Protein 3P51 (pdb70)

B-factor: mean 45.18, std 16.43, range [24.32, 128.04]

CATH classification: 3.30.530.20

Solvent-accessible surface area: 7246 Å² total

Structure (mmCIF, N/CA/C/O backbone):
data_3P51
#
_entry.id   3P51
#
_cell.length_a   80.409
_cell.length_b   80.409
_cell.length_c   108.256
_cell.angle_alpha   90.00
_cell.angle_beta   90.00
_cell.angle_gamma   120.00
#
_symmetry.space_group_name_H-M   'P 64 2 2'
#
loop_
_entity.id
_entity.type
_entity.pdbx_description
1 polymer 'Uncharacterized protein'
2 water water
#
loop_
_atom_site.group_PDB
_atom_site.id
_atom_site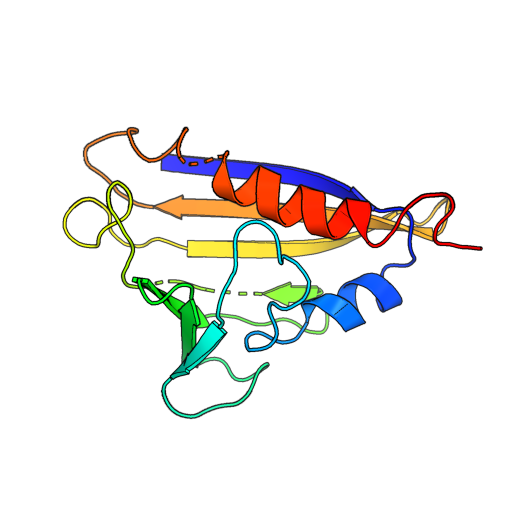.type_symbol
_atom_site.label_atom_id
_atom_site.label_alt_id
_atom_site.label_comp_id
_atom_site.label_asym_id
_atom_site.label_entity_id
_atom_site.label_seq_id
_atom_site.pdbx_PDB_ins_code
_atom_site.Cartn_x
_atom_site.Cartn_y
_atom_site.Cartn_z
_atom_site.occupancy
_atom_site.B_iso_or_equiv
_atom_site.auth_seq_id
_atom_site.auth_comp_id
_atom_site.auth_asym_id
_atom_site.auth_atom_id
_atom_site.pdbx_PDB_model_num
ATOM 1 N N . PRO A 1 2 ? 19.173 31.295 52.103 1.00 36.33 2 PRO A N 1
ATOM 2 C CA . PRO A 1 2 ? 18.068 30.429 52.523 1.00 34.59 2 PRO A CA 1
ATOM 3 C C . PRO A 1 2 ? 18.391 29.762 53.846 1.00 39.96 2 PRO A C 1
ATOM 4 O O . PRO A 1 2 ? 19.508 29.893 54.344 1.00 41.70 2 PRO A O 1
ATOM 8 N N . LYS A 1 3 ? 17.428 29.045 54.408 1.00 43.07 3 LYS A N 1
ATOM 9 C CA . LYS A 1 3 ? 17.671 28.339 55.651 1.00 42.38 3 LYS A CA 1
ATOM 10 C C . LYS A 1 3 ? 16.802 27.099 55.785 1.00 40.98 3 LYS A C 1
ATOM 11 O O . LYS A 1 3 ? 15.786 26.954 55.102 1.00 43.14 3 LYS A O 1
ATOM 17 N N . VAL A 1 4 ? 17.223 26.192 56.655 1.00 35.81 4 VAL A N 1
ATOM 18 C CA . VAL A 1 4 ? 16.441 25.005 56.962 1.00 36.30 4 VAL A CA 1
ATOM 19 C C . VAL A 1 4 ? 16.381 24.831 58.469 1.00 38.34 4 VAL A C 1
ATOM 20 O O . VAL A 1 4 ? 17.242 25.328 59.196 1.00 36.03 4 VAL A O 1
ATOM 24 N N . TYR A 1 5 ? 15.357 24.136 58.942 1.00 40.09 5 TYR A N 1
ATOM 25 C CA . TYR A 1 5 ? 15.237 23.870 60.369 1.00 34.09 5 TYR A CA 1
ATOM 26 C C . TYR A 1 5 ? 14.587 22.524 60.550 1.00 36.62 5 TYR A C 1
ATOM 27 O O . TYR A 1 5 ? 13.491 22.295 60.044 1.00 37.16 5 TYR A O 1
ATOM 36 N N . ASN A 1 6 ? 15.267 21.626 61.251 1.00 34.54 6 ASN A N 1
ATOM 37 C CA . ASN A 1 6 ? 14.706 20.310 61.527 1.00 32.37 6 ASN A CA 1
ATOM 38 C C . ASN A 1 6 ? 14.919 19.905 62.974 1.00 34.04 6 ASN A C 1
ATOM 39 O O . ASN A 1 6 ? 15.956 20.216 63.569 1.00 37.31 6 ASN A O 1
ATOM 44 N N . SER A 1 7 ? 13.945 19.198 63.533 1.00 34.11 7 SER A N 1
ATOM 45 C CA . SER A 1 7 ? 14.005 18.830 64.937 1.00 32.36 7 SER A CA 1
ATOM 46 C C . SER A 1 7 ? 13.287 17.515 65.206 1.00 36.43 7 SER A C 1
ATOM 47 O O . SER A 1 7 ? 12.417 17.094 64.439 1.00 35.65 7 SER A O 1
ATOM 50 N N . ILE A 1 8 ? 13.685 16.859 66.288 1.00 37.41 8 ILE A N 1
ATOM 51 C CA . ILE A 1 8 ? 13.099 15.592 66.712 1.00 41.26 8 ILE A CA 1
ATOM 52 C C . ILE A 1 8 ? 13.153 15.497 68.234 1.00 39.88 8 ILE A C 1
ATOM 53 O O . ILE A 1 8 ? 13.919 16.218 68.883 1.00 37.91 8 ILE A O 1
ATOM 58 N N . VAL A 1 9 ? 12.340 14.600 68.792 1.00 38.37 9 VAL A N 1
ATOM 59 C CA . VAL A 1 9 ? 12.447 14.227 70.199 1.00 37.93 9 VAL A CA 1
ATOM 60 C C . VAL A 1 9 ? 13.079 12.842 70.329 1.00 45.36 9 VAL A C 1
ATOM 61 O O . VAL A 1 9 ? 12.688 11.904 69.648 1.00 50.84 9 VAL A O 1
ATOM 65 N N . VAL A 1 10 ? 14.075 12.738 71.200 1.00 48.07 10 VAL A N 1
ATOM 66 C CA . VAL A 1 10 ? 14.854 11.515 71.372 1.00 49.91 10 VAL A CA 1
ATOM 67 C C . VAL A 1 10 ? 14.580 10.936 72.764 1.00 52.10 10 VAL A C 1
ATOM 68 O O . VAL A 1 10 ? 14.691 11.653 73.766 1.00 47.53 10 VAL A O 1
ATOM 72 N N . ASP A 1 11 ? 14.223 9.652 72.837 1.00 54.63 11 ASP A N 1
ATOM 73 C CA . ASP A 1 11 ? 13.879 9.03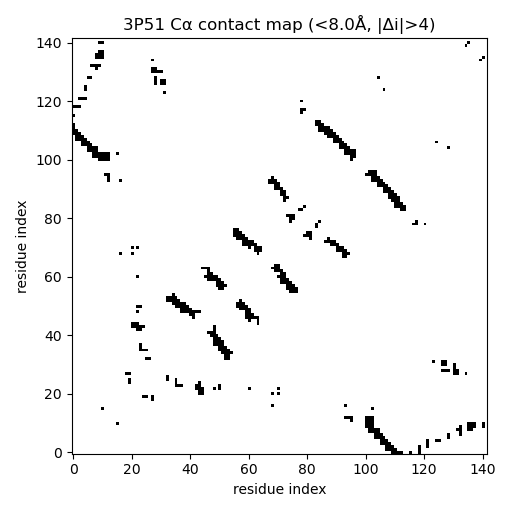4 74.123 1.00 57.61 11 ASP A CA 1
ATOM 74 C C . ASP A 1 11 ? 15.113 8.637 74.943 1.00 54.90 11 ASP A C 1
ATOM 75 O O . ASP A 1 11 ? 15.402 7.451 75.130 1.00 53.43 11 ASP A O 1
ATOM 80 N N . ALA A 1 12 ? 15.827 9.644 75.430 1.00 50.36 12 ALA A N 1
ATOM 81 C CA . ALA A 1 12 ? 16.973 9.446 76.303 1.00 45.32 12 ALA A CA 1
ATOM 82 C C . ALA A 1 12 ? 17.238 10.756 77.030 1.00 43.21 12 ALA A C 1
ATOM 83 O O . ALA A 1 12 ? 16.887 11.827 76.533 1.00 42.44 12 ALA A O 1
ATOM 85 N N . PRO A 1 13 ? 17.842 10.676 78.219 1.00 44.86 13 PRO A N 1
ATOM 86 C CA . PRO A 1 13 ? 18.089 11.904 78.977 1.00 44.92 13 PRO A CA 1
ATOM 87 C C . PRO A 1 13 ? 19.113 12.775 78.271 1.00 42.37 13 PRO A C 1
ATOM 88 O O . PRO A 1 13 ? 19.967 12.266 77.542 1.00 40.46 13 PRO A O 1
ATOM 92 N N . VAL A 1 14 ? 19.010 14.084 78.469 1.00 41.97 14 VAL A N 1
ATOM 93 C CA . VAL A 1 14 ? 19.822 15.034 77.716 1.00 39.99 14 VAL A CA 1
ATOM 94 C C . VAL A 1 14 ? 21.319 14.832 77.957 1.00 40.81 14 VAL A C 1
ATOM 95 O O . VAL A 1 14 ? 22.117 15.025 77.045 1.00 43.01 14 VAL A O 1
ATOM 99 N N . GLU A 1 15 ? 21.698 14.444 79.175 1.00 38.86 15 GLU A N 1
ATOM 100 C CA . GLU A 1 15 ? 23.108 14.195 79.494 1.00 42.07 15 GLU A CA 1
ATOM 101 C C . GLU A 1 15 ? 23.684 13.076 78.634 1.00 43.07 15 GLU A C 1
ATOM 102 O O . GLU A 1 15 ? 24.847 13.120 78.231 1.00 40.80 15 GLU A O 1
ATOM 108 N N . ARG A 1 16 ? 22.869 12.064 78.368 1.00 41.87 16 ARG A N 1
ATOM 109 C CA . ARG A 1 16 ? 23.300 10.939 77.546 1.00 44.11 16 ARG A CA 1
ATOM 110 C C . ARG A 1 16 ? 23.408 11.325 76.074 1.00 44.58 16 ARG A C 1
ATOM 111 O O . ARG A 1 16 ? 24.376 10.965 75.382 1.00 40.16 16 ARG A O 1
ATOM 119 N N . VAL A 1 17 ? 22.410 12.046 75.579 1.00 42.85 17 VAL A N 1
ATOM 120 C CA . VAL A 1 17 ? 22.453 12.479 74.188 1.00 39.88 17 VAL A CA 1
ATOM 121 C C . VAL A 1 17 ? 23.645 13.399 73.969 1.00 39.96 17 VAL A C 1
ATOM 122 O O . VAL A 1 17 ? 24.383 13.244 73.003 1.00 39.02 17 VAL A O 1
ATOM 126 N N . TRP A 1 18 ? 23.840 14.356 74.872 1.00 39.50 18 TRP A N 1
ATOM 127 C CA . TRP A 1 18 ? 24.975 15.270 74.746 1.00 38.70 18 TRP A CA 1
ATOM 128 C C . TRP A 1 18 ? 26.289 14.492 74.756 1.00 41.00 18 TRP A C 1
ATOM 129 O O . TRP A 1 18 ? 27.165 14.726 73.930 1.00 34.45 18 TRP A O 1
ATOM 140 N N . SER A 1 19 ? 26.427 13.556 75.692 1.00 41.50 19 SER A N 1
ATOM 141 C CA . SER A 1 19 ? 27.665 12.796 75.796 1.00 39.79 19 SER A CA 1
ATOM 142 C C . SER A 1 19 ? 28.018 12.143 74.463 1.00 42.25 19 SER A C 1
ATOM 143 O O . SER A 1 19 ? 29.191 11.984 74.114 1.00 41.83 19 SER A O 1
ATOM 146 N N . ARG A 1 20 ? 26.989 11.771 73.715 1.00 41.48 20 ARG A N 1
ATOM 147 C CA . ARG A 1 20 ? 27.172 11.082 72.447 1.00 37.35 20 ARG A CA 1
ATOM 148 C C . ARG A 1 20 ? 27.573 12.019 71.288 1.00 40.40 20 ARG A C 1
ATOM 149 O O . ARG A 1 20 ? 28.391 11.645 70.450 1.00 40.59 20 ARG A O 1
ATOM 157 N N . ILE A 1 21 ? 27.007 13.228 71.240 1.00 35.85 21 ILE A N 1
ATOM 158 C CA . ILE A 1 21 ? 27.202 14.111 70.080 1.00 35.87 21 ILE A CA 1
ATOM 159 C C . ILE A 1 21 ? 28.162 15.275 70.316 1.00 38.26 21 ILE A C 1
ATOM 160 O O . ILE A 1 21 ? 28.436 16.037 69.404 1.00 41.79 21 ILE A O 1
ATOM 165 N N . ARG A 1 22 ? 28.679 15.405 71.533 1.00 40.46 22 ARG A N 1
ATOM 166 C CA . ARG A 1 22 ? 29.350 16.639 71.950 1.00 39.38 22 ARG A CA 1
ATOM 167 C C . ARG A 1 22 ? 30.734 16.859 71.331 1.00 40.73 22 ARG A C 1
ATOM 168 O O . ARG A 1 22 ? 31.315 17.930 71.473 1.00 41.68 22 ARG A O 1
ATOM 176 N N . ASN A 1 23 ? 31.255 15.849 70.647 1.00 37.39 23 ASN A N 1
ATOM 177 C CA . ASN A 1 23 ? 32.611 15.920 70.111 1.00 38.99 23 ASN A CA 1
ATOM 178 C C . ASN A 1 23 ? 32.613 16.215 68.610 1.00 38.68 23 ASN A C 1
ATOM 179 O O . ASN A 1 23 ? 32.186 15.395 67.812 1.00 35.93 23 ASN A O 1
ATOM 184 N N . PHE A 1 24 ? 33.078 17.404 68.240 1.00 36.29 24 PHE A N 1
ATOM 185 C CA . PHE A 1 24 ? 33.075 17.845 66.841 1.00 34.31 24 PHE A CA 1
ATOM 186 C C . PHE A 1 24 ? 33.828 16.860 65.933 1.00 36.47 24 PHE A C 1
ATOM 187 O O . PHE A 1 24 ? 33.536 16.767 64.748 1.00 36.82 24 PHE A O 1
ATOM 195 N N . HIS A 1 25 ? 34.771 16.099 66.489 1.00 35.17 25 HIS A N 1
ATOM 196 C CA . HIS A 1 25 ? 35.517 15.136 65.676 1.00 37.22 25 HIS A CA 1
ATOM 197 C C . HIS A 1 25 ? 35.006 13.694 65.765 1.00 44.22 25 HIS A C 1
ATOM 198 O O . HIS A 1 25 ? 35.583 12.802 65.141 1.00 43.49 25 HIS A O 1
ATOM 205 N N . ASP A 1 26 ? 33.945 13.461 66.540 1.00 41.15 26 ASP A N 1
ATOM 206 C CA . ASP A 1 26 ? 33.301 12.145 66.575 1.00 36.59 26 ASP A CA 1
ATOM 207 C C . ASP A 1 26 ? 31.890 12.206 65.991 1.00 40.29 26 ASP A C 1
ATOM 208 O O . ASP A 1 26 ? 30.947 12.643 66.662 1.00 42.07 26 ASP A O 1
ATOM 213 N N . PHE A 1 27 ? 31.754 11.764 64.744 1.00 40.58 27 PHE A N 1
ATOM 214 C CA . PHE A 1 27 ? 30.467 11.754 64.047 1.00 41.98 27 PHE A CA 1
ATOM 215 C C . PHE A 1 27 ? 29.956 10.315 63.876 1.00 43.63 27 PHE A C 1
ATOM 216 O O . PHE A 1 27 ? 29.091 10.059 63.044 1.00 39.31 27 PHE A O 1
ATOM 224 N N . SER A 1 28 ? 30.474 9.388 64.685 1.00 42.53 28 SER A N 1
ATOM 225 C CA . SER A 1 28 ? 30.127 7.971 64.545 1.00 43.97 28 SER A CA 1
ATOM 226 C C . SER A 1 28 ? 28.650 7.708 64.801 1.00 43.63 28 SER A C 1
ATOM 227 O O . SER A 1 28 ? 28.154 6.616 64.527 1.00 45.66 28 SER A O 1
ATOM 230 N N . TRP A 1 29 ? 27.951 8.709 65.325 1.00 44.86 29 TRP A N 1
ATOM 231 C CA . TRP A 1 29 ? 26.542 8.559 65.671 1.00 43.12 29 TRP A CA 1
ATOM 232 C C . TRP A 1 29 ? 25.586 8.728 64.498 1.00 45.42 29 TRP A C 1
ATOM 233 O O . TRP A 1 29 ? 24.387 8.537 64.654 1.00 45.49 29 TRP A O 1
ATOM 244 N N . ALA A 1 30 ? 26.111 9.098 63.333 1.00 41.81 30 ALA A N 1
ATOM 245 C CA . ALA A 1 30 ? 25.282 9.206 62.133 1.00 41.21 30 ALA A CA 1
ATOM 246 C C . ALA A 1 30 ? 25.889 8.394 60.985 1.00 44.01 30 ALA A C 1
ATOM 247 O O . ALA A 1 30 ? 26.345 8.961 59.983 1.00 44.53 30 ALA A O 1
ATOM 249 N N . PRO A 1 31 ? 25.887 7.057 61.122 1.00 45.42 31 PRO A N 1
ATOM 250 C CA . PRO A 1 31 ? 26.573 6.183 60.156 1.00 42.98 31 PRO A CA 1
ATOM 251 C C . PRO A 1 31 ? 25.888 6.087 58.794 1.00 46.41 31 PRO A C 1
ATOM 252 O O . PRO A 1 31 ? 26.541 5.677 57.830 1.00 45.33 31 PRO A O 1
ATOM 256 N N . SER A 1 32 ? 24.615 6.461 58.702 1.00 45.80 32 SER A N 1
ATOM 257 C CA . SER A 1 32 ? 23.902 6.354 57.429 1.00 46.57 32 SER A CA 1
ATOM 258 C C . SER A 1 32 ? 24.520 7.262 56.382 1.00 48.04 32 SER A C 1
ATOM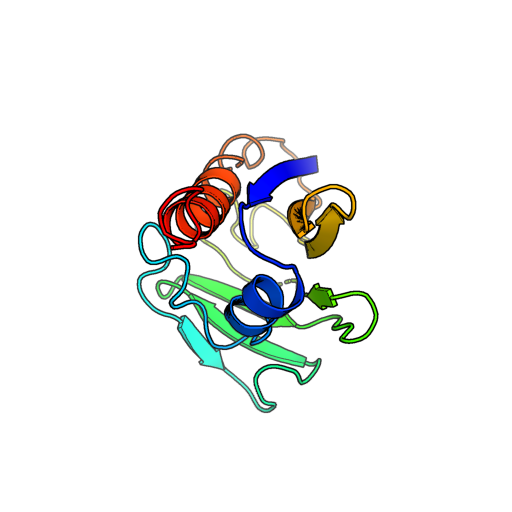 259 O O . SER A 1 32 ? 24.884 6.818 55.298 1.00 46.36 32 SER A O 1
ATOM 262 N N . LEU A 1 33 ? 24.647 8.541 56.708 1.00 43.82 33 LEU A N 1
ATOM 263 C CA . LEU A 1 33 ? 25.168 9.495 55.744 1.00 44.49 33 LEU A CA 1
ATOM 264 C C . LEU A 1 33 ? 26.668 9.739 55.914 1.00 42.98 33 LEU A C 1
ATOM 265 O O . LEU A 1 33 ? 27.390 9.892 54.934 1.00 42.52 33 LEU A O 1
ATOM 270 N N . ILE A 1 34 ? 27.140 9.772 57.156 1.00 42.40 34 ILE A N 1
ATOM 271 C CA . ILE A 1 34 ? 28.551 10.056 57.415 1.00 40.84 34 ILE A CA 1
ATOM 272 C C . ILE A 1 34 ? 29.398 8.781 57.421 1.00 42.78 34 ILE A C 1
ATOM 273 O O . ILE A 1 34 ? 29.323 7.984 58.351 1.00 41.40 34 ILE A O 1
ATOM 278 N N . LYS A 1 35 ? 30.221 8.612 56.391 1.00 44.92 35 LYS A N 1
ATOM 279 C CA . LYS A 1 35 ? 31.044 7.416 56.240 1.00 47.83 35 LYS A CA 1
ATOM 280 C C . LYS A 1 35 ? 32.452 7.602 56.801 1.00 51.82 35 LYS A C 1
ATOM 281 O O . LYS A 1 35 ? 33.103 6.641 57.208 1.00 55.67 35 LYS A O 1
ATOM 287 N N . SER A 1 36 ? 32.927 8.839 56.807 1.00 47.93 36 SER A N 1
ATOM 288 C CA . SER A 1 36 ? 34.238 9.136 57.361 1.00 43.06 36 SER A CA 1
ATOM 289 C C . SER A 1 36 ? 34.267 10.548 57.915 1.00 39.90 36 SER A C 1
ATOM 290 O O . SER A 1 36 ? 33.651 11.455 57.362 1.00 40.91 36 SER A O 1
ATOM 293 N N . CYS A 1 37 ? 34.991 10.733 59.009 1.00 41.76 37 CYS A N 1
ATOM 294 C CA . CYS A 1 37 ? 35.113 12.042 59.628 1.00 40.27 37 CYS A CA 1
ATOM 295 C C . CYS A 1 37 ? 36.561 12.241 60.031 1.00 43.23 37 CYS A C 1
ATOM 296 O O . CYS A 1 37 ? 37.014 11.660 61.015 1.00 46.18 37 CYS A O 1
ATOM 299 N N . LYS A 1 38 ? 37.292 13.043 59.253 1.00 42.06 38 LYS A N 1
ATOM 300 C CA . LYS A 1 38 ? 38.713 13.266 59.504 1.00 39.20 38 LYS A CA 1
ATOM 301 C C . LYS A 1 38 ? 39.000 14.627 60.128 1.00 39.72 38 LYS A C 1
ATOM 302 O O . LYS A 1 38 ? 38.550 15.655 59.631 1.00 40.56 38 LYS A O 1
ATOM 308 N N . LYS A 1 39 ? 39.756 14.619 61.220 1.00 34.67 39 LYS A N 1
ATOM 309 C CA . LYS A 1 39 ? 40.266 15.842 61.828 1.00 34.23 39 LYS A CA 1
ATOM 310 C C . LYS A 1 39 ? 41.183 16.597 60.862 1.00 35.78 39 LYS A C 1
ATOM 311 O O . LYS A 1 39 ? 42.051 16.004 60.223 1.00 36.37 39 LYS A O 1
ATOM 317 N N . VAL A 1 40 ? 40.991 17.909 60.770 1.00 37.01 40 VAL A N 1
ATOM 318 C CA . VAL A 1 40 ? 41.850 18.759 59.951 1.00 37.77 40 VAL A CA 1
ATOM 319 C C . VAL A 1 40 ? 42.236 19.993 60.751 1.00 35.13 40 VAL A C 1
ATOM 320 O O . VAL A 1 40 ? 41.400 20.591 61.435 1.00 35.92 40 VAL A O 1
ATOM 324 N N . GLY A 1 41 ? 43.508 20.363 60.687 1.00 36.07 41 GLY A N 1
ATOM 325 C CA . GLY A 1 41 ? 43.995 21.497 61.453 1.00 36.65 41 GLY A CA 1
ATOM 326 C C . GLY A 1 41 ? 44.165 21.143 62.918 1.00 42.17 41 GLY A C 1
ATOM 327 O O . GLY A 1 41 ? 43.867 20.021 63.326 1.00 44.85 41 GLY A O 1
ATOM 328 N N . GLY A 1 42 ? 44.647 22.097 63.708 1.00 41.04 42 GLY A N 1
ATOM 329 C CA . GLY A 1 42 ? 44.835 21.890 65.134 1.00 46.93 42 GLY A CA 1
ATOM 330 C C . GLY A 1 42 ? 43.557 22.073 65.936 1.00 47.21 42 GLY A C 1
ATOM 331 O O . GLY A 1 42 ? 42.542 22.548 65.419 1.00 47.45 42 GLY A O 1
ATOM 332 N N . GLY A 1 43 ? 43.606 21.692 67.207 1.00 46.00 43 GLY A N 1
ATOM 333 C CA . GLY A 1 43 ? 42.450 21.794 68.083 1.00 40.76 43 GLY A CA 1
ATOM 334 C C . GLY A 1 43 ? 41.666 20.493 68.139 1.00 44.50 43 GLY A C 1
ATOM 335 O O . GLY A 1 43 ? 41.497 19.811 67.117 1.00 42.97 43 GLY A O 1
ATOM 336 N N . GLY A 1 44 ? 41.183 20.148 69.331 1.00 41.19 44 GLY A N 1
ATOM 337 C CA . GLY A 1 44 ? 40.418 18.928 69.515 1.00 42.32 44 GLY A CA 1
ATOM 338 C C . GLY A 1 44 ? 38.931 19.106 69.274 1.00 41.92 44 GLY A C 1
ATOM 339 O O . GLY A 1 44 ? 38.498 20.125 68.730 1.00 39.35 44 GLY A O 1
ATOM 340 N N . GLY A 1 45 ? 38.146 18.119 69.699 1.00 38.94 45 GLY A N 1
ATOM 341 C CA . GLY A 1 45 ? 36.715 18.108 69.450 1.00 35.00 45 GLY A CA 1
ATOM 342 C C . GLY A 1 45 ? 35.868 19.194 70.099 1.00 36.28 45 GLY A C 1
ATOM 343 O O . GLY A 1 45 ? 34.678 19.303 69.797 1.00 36.98 45 GLY A O 1
ATOM 344 N N . TYR A 1 46 ? 36.451 20.000 70.981 1.00 35.09 46 TYR A N 1
ATOM 345 C CA . TYR A 1 46 ? 35.698 21.075 71.619 1.00 35.40 46 TYR A CA 1
ATOM 346 C C . TYR A 1 46 ? 36.420 22.403 71.452 1.00 36.57 46 TYR A C 1
ATOM 347 O O . TYR A 1 46 ? 36.114 23.385 72.140 1.00 35.54 46 TYR A O 1
ATOM 356 N N . SER A 1 47 ? 37.378 22.427 70.535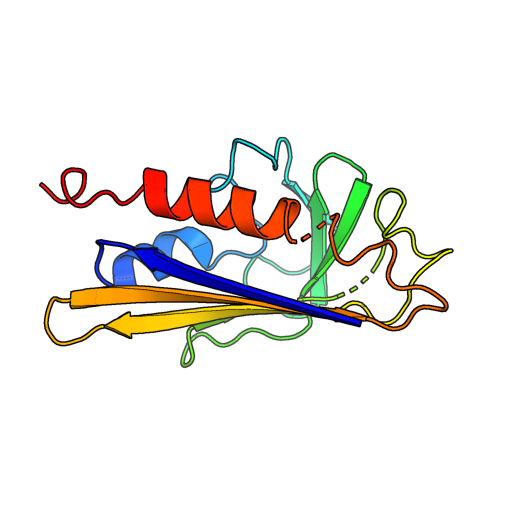 1.00 36.60 47 SER A N 1
ATOM 357 C CA A SER A 1 47 ? 38.218 23.601 70.330 0.50 35.21 47 SER A CA 1
ATOM 358 C CA B SER A 1 47 ? 38.217 23.599 70.334 0.50 35.21 47 SER A CA 1
ATOM 359 C C . SER A 1 47 ? 37.724 24.445 69.162 1.00 36.29 47 SER A C 1
ATOM 360 O O . SER A 1 47 ? 37.805 24.034 68.013 1.00 36.36 47 SER A O 1
ATOM 365 N N . VAL A 1 48 ? 37.222 25.634 69.453 1.00 34.73 48 VAL A N 1
ATOM 366 C CA . VAL A 1 48 ? 36.752 26.507 68.380 1.00 36.65 48 VAL A CA 1
ATOM 367 C C . VAL A 1 48 ? 37.910 26.818 67.434 1.00 35.43 48 VAL A C 1
ATOM 368 O O . VAL A 1 48 ? 38.988 27.252 67.864 1.00 28.63 48 VAL A O 1
ATOM 372 N N . GLY A 1 49 ? 37.683 26.579 66.144 1.00 36.93 49 GLY A N 1
ATOM 373 C CA . GLY A 1 49 ? 38.730 26.694 65.148 1.00 33.08 49 GLY A CA 1
ATOM 374 C C . GLY A 1 49 ? 39.052 25.331 64.567 1.00 36.03 49 GLY A C 1
ATOM 375 O O . GLY A 1 49 ? 39.654 25.228 63.498 1.00 35.81 49 GLY A O 1
ATOM 376 N N . ALA A 1 50 ? 38.654 24.275 65.275 1.00 31.71 50 ALA A N 1
ATOM 377 C CA . ALA A 1 50 ? 38.906 22.914 64.814 1.00 33.34 50 ALA A CA 1
ATOM 378 C C . ALA A 1 50 ? 38.199 22.723 63.493 1.00 29.87 50 ALA A C 1
ATOM 379 O O . ALA A 1 50 ? 37.195 23.382 63.243 1.00 31.76 50 ALA A O 1
ATOM 381 N N . ARG A 1 51 ? 38.695 21.806 62.661 1.00 31.22 51 ARG A N 1
ATOM 382 C CA . ARG A 1 51 ? 38.068 21.543 61.380 1.00 35.17 51 ARG A CA 1
ATOM 383 C C . ARG A 1 51 ? 37.919 20.050 61.142 1.00 36.42 51 ARG A C 1
ATOM 384 O O . ARG A 1 51 ? 38.556 19.232 61.793 1.00 37.64 51 ARG A O 1
ATOM 392 N N . ARG A 1 52 ? 37.064 19.695 60.200 1.00 33.42 52 ARG A N 1
ATOM 393 C CA . ARG A 1 52 ? 36.879 18.297 59.877 1.00 38.92 52 ARG A CA 1
ATOM 394 C C . ARG A 1 52 ? 36.520 18.175 58.423 1.00 36.25 52 ARG A C 1
ATOM 395 O O . ARG A 1 52 ? 35.947 19.096 57.844 1.00 37.29 52 ARG A O 1
ATOM 403 N N . LEU A 1 53 ? 36.864 17.030 57.846 1.00 36.03 53 LEU A N 1
ATOM 404 C CA . LEU A 1 53 ? 36.429 16.664 56.512 1.00 34.96 53 LEU A CA 1
ATOM 405 C C . LEU A 1 53 ? 35.555 15.407 56.594 1.00 35.79 53 LEU A C 1
ATOM 406 O O . LEU A 1 53 ? 35.994 14.378 57.101 1.00 35.38 53 LEU A O 1
ATOM 411 N N . LEU A 1 54 ? 34.319 15.494 56.105 1.00 37.20 54 LEU A N 1
ATOM 412 C CA . LEU A 1 54 ? 33.399 14.360 56.125 1.00 38.15 54 LEU A CA 1
ATOM 413 C C . LEU A 1 54 ? 33.172 13.796 54.721 1.00 39.32 54 LEU A C 1
ATOM 414 O O . LEU A 1 54 ? 32.973 14.546 53.766 1.00 38.60 54 LEU A O 1
ATOM 419 N N . ASN A 1 55 ? 33.170 12.471 54.612 1.00 39.25 55 ASN A N 1
ATOM 420 C CA . ASN A 1 55 ? 32.930 11.799 53.338 1.00 37.28 55 ASN A CA 1
ATOM 421 C C . ASN A 1 55 ? 33.872 12.299 52.255 1.00 43.52 55 ASN A C 1
ATOM 422 O O . ASN A 1 55 ? 33.581 12.173 51.064 1.00 45.39 55 ASN A O 1
ATOM 427 N N . GLY A 1 56 ? 34.995 12.874 52.667 1.00 43.65 56 GLY A N 1
ATOM 428 C CA . GLY A 1 56 ? 35.983 13.381 51.725 1.00 38.98 56 GLY A CA 1
ATOM 429 C C . GLY A 1 56 ? 35.530 14.607 50.949 1.00 43.76 56 GLY A C 1
ATOM 430 O O . GLY A 1 56 ? 36.141 14.954 49.941 1.00 45.63 56 GLY A O 1
ATOM 431 N N . GLU A 1 57 ? 34.467 15.276 51.396 1.00 41.54 57 GLU A N 1
ATOM 432 C CA . GLU A 1 57 ? 33.949 16.380 50.588 1.00 41.16 57 GLU A CA 1
ATOM 433 C C . GLU A 1 57 ? 33.329 17.550 51.353 1.00 39.84 57 GLU A C 1
ATOM 434 O O . GLU A 1 57 ? 33.255 18.655 50.823 1.00 42.79 57 GLU A O 1
ATOM 440 N N . PHE A 1 58 ? 32.870 17.312 52.580 1.00 38.82 58 PHE A N 1
ATOM 441 C CA . PHE A 1 58 ? 32.403 18.404 53.425 1.00 38.82 58 PHE A CA 1
ATOM 442 C C . PHE A 1 58 ? 33.535 18.867 54.319 1.00 38.68 58 PHE A C 1
ATOM 443 O O . PHE A 1 58 ? 33.970 18.123 55.196 1.00 40.02 58 PHE A O 1
ATOM 451 N N . LEU A 1 59 ? 34.003 20.093 54.116 1.00 35.14 59 LEU A N 1
ATOM 452 C CA . LEU A 1 59 ? 34.972 20.686 55.038 1.00 34.67 59 LEU A CA 1
ATOM 453 C C . LEU A 1 59 ? 34.283 21.657 56.011 1.00 37.14 59 LEU A C 1
ATOM 454 O O . LEU A 1 59 ? 33.826 22.722 55.592 1.00 38.66 59 LEU A O 1
ATOM 459 N N . ASP A 1 60 ? 34.216 21.291 57.295 1.00 39.70 60 ASP A N 1
ATOM 460 C CA . ASP A 1 60 ? 33.591 22.122 58.348 1.00 35.98 60 ASP A CA 1
ATOM 461 C C . ASP A 1 60 ? 34.629 22.748 59.286 1.00 39.13 60 ASP A C 1
ATOM 462 O O . ASP A 1 60 ? 35.629 22.107 59.621 1.00 38.23 60 ASP A O 1
ATOM 467 N N . THR A 1 61 ? 34.366 23.973 59.746 1.00 34.03 61 THR A N 1
ATOM 468 C CA . THR A 1 61 ? 35.125 24.583 60.843 1.00 28.02 61 THR A CA 1
ATOM 469 C C . THR A 1 61 ? 34.215 24.876 62.041 1.00 31.78 61 THR A C 1
ATOM 470 O O . THR A 1 61 ? 33.118 25.406 61.868 1.00 31.07 61 THR A O 1
ATOM 474 N N . LEU A 1 62 ? 34.664 24.524 63.250 1.00 31.39 62 LEU A N 1
ATOM 475 C CA . LEU A 1 62 ? 33.912 24.827 64.468 1.00 27.45 62 LEU A CA 1
ATOM 476 C C . LEU A 1 62 ? 34.041 26.320 64.764 1.00 31.88 62 LEU A C 1
ATOM 477 O O . LEU A 1 62 ? 35.156 26.833 64.964 1.00 33.08 62 LEU A O 1
ATOM 482 N N . ILE A 1 63 ? 32.915 27.029 64.779 1.00 28.16 63 ILE A N 1
ATOM 483 C CA . ILE A 1 63 ? 32.948 28.481 64.965 1.00 29.48 63 ILE A CA 1
ATOM 484 C C . ILE A 1 63 ? 32.374 28.911 66.317 1.00 29.41 63 ILE A C 1
ATOM 485 O O . ILE A 1 63 ? 32.553 30.055 66.744 1.00 31.59 63 ILE A O 1
ATOM 490 N N . ALA A 1 64 ? 31.665 27.999 66.982 1.00 31.67 64 ALA A N 1
ATOM 491 C CA . ALA A 1 64 ? 31.191 28.256 68.334 1.00 29.16 64 ALA A CA 1
ATOM 492 C C . ALA A 1 64 ? 30.833 26.935 69.003 1.00 31.88 64 ALA A C 1
ATOM 493 O O . ALA A 1 64 ? 30.359 26.000 68.349 1.00 31.96 64 ALA A O 1
ATOM 495 N N . TYR A 1 65 ? 31.074 26.871 70.308 1.00 30.74 65 TYR A N 1
ATOM 496 C CA . TYR A 1 65 ? 30.785 25.679 71.100 1.00 32.83 65 TYR A CA 1
ATOM 497 C C . TYR A 1 65 ? 30.319 26.125 72.484 1.00 35.20 65 TYR A C 1
ATOM 498 O O . TYR A 1 65 ? 30.915 27.018 73.097 1.00 33.03 65 TYR A O 1
ATOM 507 N N . SER A 1 66 ? 29.237 25.522 72.960 1.00 36.59 66 SER A N 1
ATOM 508 C CA . SER A 1 66 ? 28.710 25.829 74.277 1.00 31.68 66 SER A CA 1
ATOM 509 C C . SER A 1 66 ? 28.419 24.552 75.063 1.00 33.78 66 SER A C 1
ATOM 510 O O . SER A 1 66 ? 27.525 23.774 74.712 1.00 32.06 66 SER A O 1
ATOM 513 N N . GLU A 1 67 ? 29.193 24.329 76.119 1.00 33.40 67 GLU A N 1
ATOM 514 C CA . GLU A 1 67 ? 28.943 23.205 76.998 1.00 32.53 67 GLU A CA 1
ATOM 515 C C . GLU A 1 67 ? 27.686 23.513 77.812 1.00 36.05 67 GLU A C 1
ATOM 516 O O . GLU A 1 67 ? 26.845 22.637 78.030 1.00 38.45 67 GLU A O 1
ATOM 522 N N . ILE A 1 68 ? 27.560 24.762 78.260 1.00 35.10 68 ILE A N 1
ATOM 523 C CA . ILE A 1 68 ? 26.441 25.131 79.119 1.00 35.02 68 ILE A CA 1
ATOM 524 C C . ILE A 1 68 ? 25.112 25.083 78.368 1.00 36.84 68 ILE A C 1
ATOM 525 O O . ILE A 1 68 ? 24.115 24.635 78.918 1.00 36.26 68 ILE A O 1
ATOM 530 N N . GLU A 1 69 ? 25.098 25.510 77.103 1.00 32.87 69 GLU A N 1
ATOM 531 C CA . GLU A 1 69 ? 23.855 25.471 76.327 1.00 34.96 69 GLU A CA 1
ATOM 532 C C . GLU A 1 69 ? 23.756 24.206 75.476 1.00 36.47 69 GLU A C 1
ATOM 533 O O . GLU A 1 69 ? 22.741 23.977 74.826 1.00 42.36 69 GLU A O 1
ATOM 539 N N . ARG A 1 70 ? 24.813 23.397 75.461 1.00 33.56 70 ARG A N 1
ATOM 540 C CA . ARG A 1 70 ? 24.821 22.180 74.649 1.00 33.35 70 ARG A CA 1
ATOM 541 C C . ARG A 1 70 ? 24.580 22.511 73.190 1.00 35.88 70 ARG A C 1
ATOM 542 O O . ARG A 1 70 ? 23.617 22.034 72.585 1.00 35.76 70 ARG A O 1
ATOM 550 N N . ARG A 1 71 ? 25.467 23.322 72.622 1.00 34.61 71 ARG A N 1
ATOM 551 C CA . ARG A 1 71 ? 25.344 23.757 71.238 1.00 31.26 71 ARG A CA 1
ATOM 552 C C . ARG A 1 71 ? 26.676 23.672 70.506 1.00 34.57 71 ARG A C 1
ATOM 553 O O . ARG A 1 71 ? 27.719 23.991 71.071 1.00 31.39 71 ARG A O 1
ATOM 561 N N . ILE A 1 72 ? 26.623 23.260 69.243 1.00 35.26 72 ILE A N 1
ATOM 562 C CA . ILE A 1 72 ? 27.786 23.227 68.372 1.00 31.49 72 ILE A CA 1
ATOM 563 C C . ILE A 1 72 ? 27.443 24.034 67.117 1.00 34.95 72 ILE A C 1
ATOM 564 O O . ILE A 1 72 ? 26.425 23.775 66.488 1.00 32.81 72 ILE A O 1
ATOM 577 N N . TYR A 1 74 ? 29.004 25.601 63.330 1.00 33.27 74 TYR A N 1
ATOM 578 C CA . TYR A 1 74 ? 30.117 25.449 62.412 1.00 33.16 74 TYR A CA 1
ATOM 579 C C . TYR A 1 74 ? 29.813 26.090 61.074 1.00 34.14 74 TYR A C 1
ATOM 580 O O . TYR A 1 74 ? 28.646 26.230 60.686 1.00 33.35 74 TYR A O 1
ATOM 589 N N . SER A 1 75 ? 30.870 26.464 60.359 1.00 34.55 75 SER A N 1
ATOM 590 C CA . SER A 1 75 ? 30.742 26.879 58.972 1.00 33.69 75 SER A CA 1
ATOM 591 C C . SER A 1 75 ? 31.022 25.675 58.090 1.00 36.49 75 SER A C 1
ATOM 592 O O . SER A 1 75 ? 31.888 24.859 58.402 1.00 35.50 75 SER A O 1
ATOM 603 N N . ASP A 1 77 ? 32.771 25.056 54.890 1.00 36.55 77 ASP A N 1
ATOM 604 C CA . ASP A 1 77 ? 33.700 25.767 54.014 1.00 33.88 77 ASP A CA 1
ATOM 605 C C . ASP A 1 77 ? 33.761 25.172 52.598 1.00 36.61 77 ASP A C 1
ATOM 606 O O . ASP A 1 77 ? 34.020 25.880 51.622 1.00 34.05 77 ASP A O 1
ATOM 611 N N . GLU A 1 78 ? 33.555 23.866 52.490 1.00 34.38 78 GLU A N 1
ATOM 612 C CA . GLU A 1 78 ? 33.453 23.229 51.186 1.00 36.98 78 GLU A CA 1
ATOM 613 C C . GLU A 1 78 ? 32.405 22.135 51.268 1.00 37.84 78 GLU A C 1
ATOM 614 O O . GLU A 1 78 ? 32.170 21.575 52.334 1.00 39.60 78 GLU A O 1
ATOM 620 N N . GLY A 1 79 ? 31.786 21.823 50.135 1.00 41.27 79 GLY A N 1
ATOM 621 C CA . GLY A 1 79 ? 30.822 20.743 50.086 1.00 38.40 79 GLY A CA 1
ATOM 622 C C . GLY A 1 79 ? 30.505 20.384 48.653 1.00 39.93 79 GLY A C 1
ATOM 623 O O . GLY A 1 79 ? 30.837 21.134 47.745 1.00 37.17 79 GLY A O 1
ATOM 624 N N . PRO A 1 80 ? 29.842 19.238 48.449 1.00 42.82 80 PRO A N 1
ATOM 625 C CA . PRO A 1 80 ? 29.441 18.827 47.102 1.00 46.29 80 PRO A CA 1
ATOM 626 C C . PRO A 1 80 ? 28.290 19.707 46.621 1.00 45.63 80 PRO A C 1
ATOM 627 O O . PRO A 1 80 ? 27.576 20.270 47.451 1.00 44.73 80 PRO A O 1
ATOM 631 N N . SER A 1 81 ? 28.129 19.838 45.309 1.00 40.71 81 SER A N 1
ATOM 632 C CA . SER A 1 81 ? 26.962 20.513 44.750 1.00 40.02 81 SER A CA 1
ATOM 633 C C . SER A 1 81 ? 25.729 19.807 45.325 1.00 43.76 81 SER A C 1
ATOM 634 O O . SER A 1 81 ? 25.731 18.583 45.465 1.00 45.02 81 SER A O 1
ATOM 637 N N . PRO A 1 82 ? 24.679 20.570 45.682 1.00 44.72 82 PRO A N 1
ATOM 638 C CA . PRO A 1 82 ? 24.497 22.005 45.452 1.00 41.76 82 PRO A CA 1
ATOM 639 C C . PRO A 1 82 ? 24.944 22.903 46.617 1.00 42.07 82 PRO A C 1
ATOM 640 O O . PRO A 1 82 ? 24.504 24.055 46.686 1.00 42.62 82 PRO A O 1
ATOM 644 N N . VAL A 1 83 ? 25.788 22.403 47.518 1.00 36.20 83 VAL A N 1
ATOM 645 C CA . VAL A 1 83 ? 26.335 23.254 48.576 1.00 33.44 83 VAL A CA 1
ATOM 646 C C . VAL A 1 83 ? 27.843 23.498 48.447 1.00 38.66 83 VAL A C 1
ATOM 647 O O . VAL A 1 83 ? 28.534 23.655 49.451 1.00 41.65 83 VAL A O 1
ATOM 651 N N . SER A 1 84 ? 28.352 23.541 47.217 1.00 40.26 84 SER A N 1
ATOM 652 C CA . SER A 1 84 ? 29.758 23.848 46.993 1.00 39.96 84 SER A CA 1
ATOM 653 C C . SER A 1 84 ? 29.999 25.338 47.220 1.00 42.85 84 SER A C 1
ATOM 654 O O . SER A 1 84 ? 29.057 26.136 47.204 1.00 42.82 84 SER A O 1
ATOM 657 N N . SER A 1 85 ? 31.260 25.716 47.400 1.00 39.18 85 SER A N 1
ATOM 658 C CA . SER A 1 85 ? 31.590 27.106 47.694 1.00 45.28 85 SER A CA 1
ATOM 659 C C . SER A 1 85 ? 31.402 28.002 46.479 1.00 49.76 85 SER A C 1
ATOM 660 O O . SER A 1 85 ? 31.437 29.228 46.598 1.00 52.80 85 SER A O 1
ATOM 663 N N . GLY A 1 86 ? 31.189 27.384 45.319 1.00 44.25 86 GLY A N 1
ATOM 664 C CA . GLY A 1 86 ? 30.923 28.124 44.101 1.00 48.67 86 GLY A CA 1
ATOM 665 C C . GLY A 1 86 ? 29.463 28.520 44.002 1.00 53.88 86 GLY A C 1
ATOM 666 O O . GLY A 1 86 ? 29.116 29.446 43.281 1.00 55.18 86 GLY A O 1
ATOM 667 N N . GLU A 1 87 ? 28.595 27.835 44.740 1.00 54.07 87 GLU A N 1
ATOM 668 C CA . GLU A 1 87 ? 27.170 28.147 44.653 1.00 54.22 87 GLU A CA 1
ATOM 669 C C . GLU A 1 87 ? 26.534 28.752 45.916 1.00 50.89 87 GLU A C 1
ATOM 670 O O . GLU A 1 87 ? 25.507 29.420 45.821 1.00 48.66 87 GLU A O 1
ATOM 676 N N . ILE A 1 88 ? 27.140 28.542 47.085 1.00 43.78 88 ILE A N 1
ATOM 677 C CA . ILE A 1 88 ? 26.664 29.201 48.300 1.00 44.13 88 ILE A CA 1
ATOM 678 C C . ILE A 1 88 ? 27.812 29.842 49.074 1.00 43.93 88 ILE A C 1
ATOM 679 O O . ILE A 1 88 ? 28.981 29.544 48.823 1.00 46.40 88 ILE A O 1
ATOM 684 N N . TYR A 1 89 ? 27.477 30.729 50.010 1.00 35.68 89 TYR A N 1
ATOM 685 C CA . TYR A 1 89 ? 28.475 31.270 50.931 1.00 39.15 89 TYR A CA 1
ATOM 686 C C . TYR A 1 89 ? 27.893 31.519 52.320 1.00 37.45 89 TYR A C 1
ATOM 687 O O . TYR A 1 89 ? 26.668 31.542 52.498 1.00 35.59 89 TYR A O 1
ATOM 696 N N . ASN A 1 90 ? 28.779 31.677 53.300 1.00 38.76 90 ASN A N 1
ATOM 697 C CA . ASN A 1 90 ? 28.372 31.906 54.682 1.00 32.12 90 ASN A CA 1
ATOM 698 C C . ASN A 1 90 ? 27.406 30.852 55.198 1.00 35.88 90 ASN A C 1
ATOM 699 O O . ASN A 1 90 ? 26.422 31.187 55.854 1.00 35.95 90 ASN A O 1
ATOM 704 N N . TYR A 1 91 ? 27.679 29.584 54.912 1.00 34.89 91 TYR A N 1
ATOM 705 C CA . TYR A 1 91 ? 26.880 28.517 55.488 1.00 35.70 91 TYR A CA 1
ATOM 706 C C . TYR A 1 91 ? 27.215 28.354 56.965 1.00 38.38 91 TYR A C 1
ATOM 707 O O . TYR A 1 91 ? 28.374 28.183 57.323 1.00 39.87 91 TYR A O 1
ATOM 716 N N . VAL A 1 92 ? 26.192 28.405 57.814 1.00 35.56 92 VAL A N 1
ATOM 717 C CA . VAL A 1 92 ? 26.360 28.152 59.250 1.00 35.17 92 VAL A CA 1
ATOM 718 C C . VAL A 1 92 ? 25.384 27.072 59.685 1.00 33.61 92 VAL A C 1
ATOM 719 O O . VAL A 1 92 ? 24.192 27.149 59.381 1.00 34.20 92 VAL A O 1
ATOM 723 N N . GLY A 1 93 ? 25.894 26.051 60.364 1.00 33.91 93 GLY A N 1
ATOM 724 C CA . GLY A 1 93 ? 25.058 24.993 60.911 1.00 31.85 93 GLY A CA 1
ATOM 725 C C . GLY A 1 93 ? 25.034 25.169 62.416 1.00 37.74 93 GLY A C 1
ATOM 726 O O . GLY A 1 93 ? 26.015 25.647 62.985 1.00 31.20 93 GLY A O 1
ATOM 727 N N . ASN A 1 94 ? 23.921 24.808 63.053 1.00 33.98 94 ASN A N 1
ATOM 728 C CA . ASN A 1 94 ? 23.711 25.104 64.472 1.00 32.04 94 ASN A CA 1
ATOM 729 C C . ASN A 1 94 ? 22.950 23.933 65.071 1.00 31.62 94 ASN A C 1
ATOM 730 O O . ASN A 1 94 ? 21.770 23.757 64.794 1.00 34.55 94 ASN A O 1
ATOM 735 N N . LEU A 1 95 ? 23.648 23.103 65.840 1.00 32.69 95 LEU A N 1
ATOM 736 C CA . LEU A 1 95 ? 23.062 21.902 66.443 1.00 33.47 95 LEU A CA 1
ATOM 737 C C . LEU A 1 95 ? 22.940 22.064 67.958 1.00 33.97 95 LEU A C 1
ATOM 738 O O . LEU A 1 95 ? 23.917 22.363 68.642 1.00 31.74 95 LEU A O 1
ATOM 743 N N . HIS A 1 96 ? 21.745 21.847 68.488 1.00 33.77 96 HIS A N 1
ATOM 744 C CA . HIS A 1 96 ? 21.466 22.266 69.859 1.00 31.83 96 HIS A CA 1
ATOM 745 C C . HIS A 1 96 ? 20.470 21.331 70.545 1.00 33.05 96 HIS A C 1
ATOM 746 O O . HIS A 1 96 ? 19.508 20.881 69.923 1.00 34.83 96 HIS A O 1
ATOM 753 N N . LEU A 1 97 ? 20.721 21.027 71.820 1.00 36.33 97 LEU A N 1
ATOM 754 C CA . LEU A 1 97 ? 19.875 20.126 72.596 1.00 34.94 97 LEU A CA 1
ATOM 755 C C . LEU A 1 97 ? 19.145 20.875 73.696 1.00 36.62 97 LEU A C 1
ATOM 756 O O . LEU A 1 97 ? 19.677 21.824 74.258 1.00 35.56 97 LEU A O 1
ATOM 761 N N . LEU A 1 98 ? 17.929 20.434 74.006 1.00 35.92 98 LEU A N 1
ATOM 762 C CA . LEU A 1 98 ? 17.214 20.905 75.190 1.00 35.18 98 LEU A CA 1
ATOM 763 C C . LEU A 1 98 ? 16.584 19.715 75.887 1.00 35.02 98 LEU A C 1
ATOM 764 O O . LEU A 1 98 ? 16.191 18.744 75.227 1.00 36.58 98 LEU A O 1
ATOM 769 N N . PRO A 1 99 ? 16.489 19.773 77.223 1.00 33.54 99 PRO A N 1
ATOM 770 C CA . PRO A 1 99 ? 15.805 18.683 77.917 1.00 32.78 99 PRO A CA 1
ATOM 771 C C . PRO A 1 99 ? 14.300 18.830 77.809 1.00 36.07 99 PRO A C 1
ATOM 772 O O . PRO A 1 99 ? 13.785 19.948 77.801 1.00 39.92 99 PRO A O 1
ATOM 776 N N . VAL A 1 100 ? 13.619 17.696 77.703 1.00 39.81 100 VAL A N 1
ATOM 777 C CA . VAL A 1 100 ? 12.180 17.616 77.829 1.00 35.99 100 VAL A CA 1
ATOM 778 C C . VAL A 1 100 ? 11.968 17.073 79.240 1.00 39.19 100 VAL A C 1
ATOM 779 O O . VAL A 1 100 ? 12.018 15.865 79.468 1.00 39.40 100 VAL A O 1
ATOM 783 N N . THR A 1 101 ? 11.760 17.966 80.200 1.00 40.07 101 THR A N 1
ATOM 784 C CA . THR A 1 101 ? 11.878 17.590 81.601 1.00 40.55 101 THR A CA 1
ATOM 785 C C . THR A 1 101 ? 10.797 16.652 82.126 1.00 43.78 101 THR A C 1
ATOM 786 O O . THR A 1 101 ? 11.057 15.863 83.035 1.00 44.40 101 THR A O 1
ATOM 790 N N . ILE A 1 102 ? 9.585 16.737 81.590 1.00 43.24 102 ILE A N 1
ATOM 791 C CA . ILE A 1 102 ? 8.489 15.976 82.186 1.00 48.40 102 ILE A CA 1
ATOM 792 C C . ILE A 1 102 ? 8.757 14.465 82.146 1.00 50.07 102 ILE A C 1
ATOM 793 O O . ILE A 1 102 ? 8.422 13.745 83.079 1.00 49.42 102 ILE A O 1
ATOM 798 N N . ASP A 1 103 ? 9.389 13.992 81.080 1.00 45.96 103 ASP A N 1
ATOM 799 C CA . ASP A 1 103 ? 9.712 12.570 80.973 1.00 50.01 103 ASP A CA 1
ATOM 800 C C . ASP A 1 103 ? 11.197 12.317 80.739 1.00 46.32 103 ASP A C 1
ATOM 801 O O . ASP A 1 103 ? 11.600 11.210 80.381 1.00 43.55 103 ASP A O 1
ATOM 806 N N . ASP A 1 104 ? 12.014 13.341 80.945 1.00 44.48 104 ASP A N 1
ATOM 807 C CA . ASP A 1 104 ? 13.457 13.157 80.913 1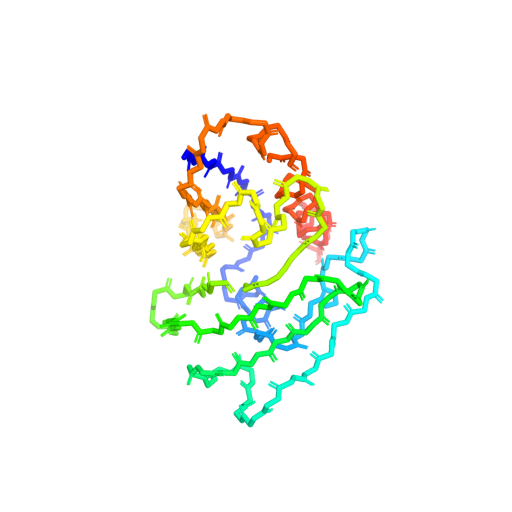.00 44.90 104 ASP A CA 1
ATOM 808 C C . ASP A 1 104 ? 13.919 12.687 79.545 1.00 43.99 104 ASP A C 1
ATOM 809 O O . ASP A 1 104 ? 14.746 11.784 79.434 1.00 45.62 104 ASP A O 1
ATOM 814 N N . THR A 1 105 ? 13.377 13.295 78.494 1.00 42.30 105 THR A N 1
ATOM 815 C CA . THR A 1 105 ? 13.840 13.010 77.147 1.00 40.88 105 THR A CA 1
ATOM 816 C C . THR A 1 105 ? 14.597 14.220 76.599 1.00 39.75 105 THR A C 1
ATOM 817 O O . THR A 1 105 ? 14.915 15.159 77.343 1.00 36.61 105 THR A O 1
ATOM 821 N N . THR A 1 106 ? 14.890 14.196 75.305 1.00 43.02 106 THR A N 1
ATOM 822 C CA . THR A 1 106 ? 15.720 15.228 74.686 1.00 41.24 106 THR A CA 1
ATOM 823 C C . THR A 1 106 ? 15.111 15.762 73.397 1.00 41.31 106 THR A C 1
ATOM 824 O O . THR A 1 106 ? 14.729 14.996 72.521 1.00 43.24 106 THR A O 1
ATOM 828 N N . PHE A 1 107 ? 15.014 17.084 73.310 1.00 35.68 107 PHE A N 1
ATOM 829 C CA . PHE A 1 107 ? 14.652 17.782 72.083 1.00 35.36 107 PHE A CA 1
ATOM 830 C C . PHE A 1 107 ? 15.950 18.118 71.364 1.00 34.66 107 PHE A C 1
ATOM 831 O O . PHE A 1 107 ? 16.883 18.629 71.976 1.00 35.13 107 PHE A O 1
ATOM 839 N N . VAL A 1 108 ? 16.020 17.812 70.072 1.00 34.71 108 VAL A N 1
ATOM 840 C CA . VAL A 1 108 ? 17.202 18.122 69.271 1.00 35.01 108 VAL A CA 1
ATOM 841 C C . VAL A 1 108 ? 16.821 19.002 68.086 1.00 33.59 108 VAL A C 1
ATOM 842 O O . VAL A 1 108 ? 15.966 18.631 67.294 1.00 38.24 108 VAL A O 1
ATOM 846 N N . GLU A 1 109 ? 17.455 20.159 67.950 1.00 35.27 109 GLU A N 1
ATOM 847 C CA . GLU A 1 109 ? 17.196 21.006 66.789 1.00 30.36 109 GLU A CA 1
ATOM 848 C C . GLU A 1 109 ? 18.471 21.247 65.990 1.00 30.60 109 GLU A C 1
ATOM 849 O O . GLU A 1 109 ? 19.560 21.355 66.546 1.00 32.88 109 GLU A O 1
ATOM 855 N N . TRP A 1 110 ? 18.324 21.313 64.674 1.00 36.26 110 TRP A N 1
ATOM 856 C CA . TRP A 1 110 ? 19.449 21.570 63.788 1.00 35.99 110 TRP A CA 1
ATOM 857 C C . TRP A 1 110 ? 19.018 22.620 62.776 1.00 34.68 110 TRP A C 1
ATOM 858 O O . TRP A 1 110 ? 18.064 22.406 62.026 1.00 33.82 110 TRP A O 1
ATOM 869 N N . SER A 1 111 ? 19.711 23.755 62.779 1.00 34.91 111 SER A N 1
ATOM 870 C CA . SER A 1 111 ? 19.444 24.847 61.852 1.00 33.30 111 SER A CA 1
ATOM 871 C C . SER A 1 111 ? 20.595 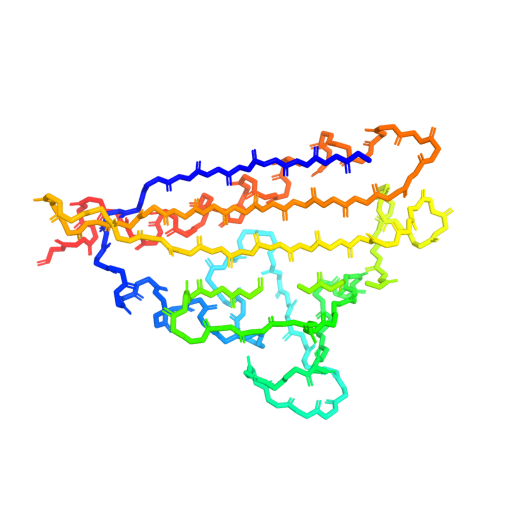25.010 60.865 1.00 38.97 111 SER A C 1
ATOM 872 O O . SER A 1 111 ? 21.758 24.757 61.189 1.00 36.06 111 SER A O 1
ATOM 875 N N . GLY A 1 112 ? 20.263 25.464 59.663 1.00 37.31 112 GLY A N 1
ATOM 876 C CA . GLY A 1 112 ? 21.266 25.766 58.666 1.00 35.92 112 GLY A CA 1
ATOM 877 C C . GLY A 1 112 ? 20.856 27.037 57.973 1.00 34.45 112 GLY A C 1
ATOM 878 O O . GLY A 1 112 ? 19.674 27.262 57.717 1.00 36.31 112 GLY A O 1
ATOM 879 N N . SER A 1 113 ? 21.818 27.893 57.679 1.00 36.25 113 SER A N 1
ATOM 880 C CA . SER A 1 113 ? 21.512 29.080 56.905 1.00 32.78 113 SER A CA 1
ATOM 881 C C . SER A 1 113 ? 22.700 29.460 56.055 1.00 37.10 113 SER A C 1
ATOM 882 O O . SER A 1 113 ? 23.853 29.211 56.428 1.00 39.31 113 SER A O 1
ATOM 885 N N . TRP A 1 114 ? 22.414 30.054 54.902 1.00 32.97 114 TRP A N 1
ATOM 886 C CA . TRP A 1 114 ? 23.454 30.417 53.962 1.00 33.29 114 TRP A CA 1
ATOM 887 C C . TRP A 1 114 ? 22.955 31.483 53.010 1.00 35.72 114 TRP A C 1
ATOM 888 O O . TRP A 1 114 ? 21.773 31.821 53.019 1.00 40.96 114 TRP A O 1
ATOM 899 N N . GLU A 1 115 ? 23.869 32.028 52.212 1.00 33.68 115 GLU A N 1
ATOM 900 C CA . GLU A 1 115 ? 23.529 32.974 51.162 1.00 34.21 115 GLU A CA 1
ATOM 901 C C . GLU A 1 115 ? 23.712 32.283 49.826 1.00 40.30 115 GLU A C 1
ATOM 902 O O . GLU A 1 115 ? 24.626 31.467 49.651 1.00 37.80 115 GLU A O 1
ATOM 908 N N . SER A 1 116 ? 22.849 32.622 48.877 1.00 41.66 116 SER A N 1
ATOM 909 C CA . SER A 1 116 ? 22.863 31.964 47.584 1.00 43.23 116 SER A CA 1
ATOM 910 C C . SER A 1 116 ? 21.959 32.703 46.6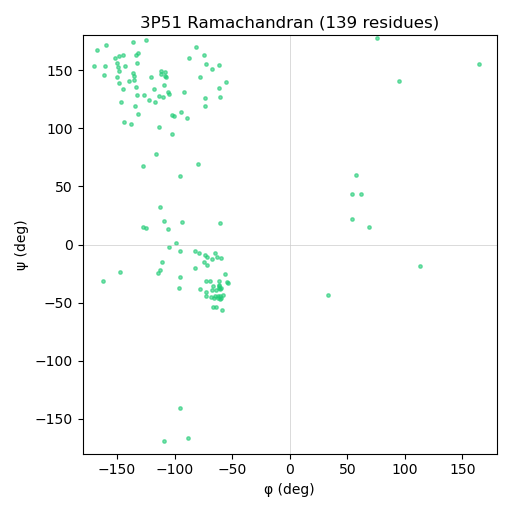21 1.00 45.93 116 SER A C 1
ATOM 911 O O . SER A 1 116 ? 20.992 33.350 47.033 1.00 47.73 116 SER A O 1
ATOM 914 N N . ALA A 1 117 ? 22.267 32.591 45.334 1.00 48.09 117 ALA A N 1
ATOM 915 C CA . ALA A 1 117 ? 21.399 33.134 44.308 1.00 52.21 117 ALA A CA 1
ATOM 916 C C . ALA A 1 117 ? 20.147 32.268 44.131 1.00 55.87 117 ALA A C 1
ATOM 917 O O . ALA A 1 117 ? 19.178 32.704 43.513 1.00 60.67 117 ALA A O 1
ATOM 919 N N . SER A 1 118 ? 20.160 31.047 44.669 1.00 50.94 118 SER A N 1
ATOM 920 C CA . SER A 1 118 ? 19.006 30.155 44.526 1.00 57.08 118 SER A CA 1
ATOM 921 C C . SER A 1 118 ? 18.639 29.437 45.814 1.00 57.98 118 SER A C 1
ATOM 922 O O . SER A 1 118 ? 19.351 29.532 46.818 1.00 61.08 118 SER A O 1
ATOM 925 N N . THR A 1 119 ? 17.525 28.710 45.775 1.00 54.34 119 THR A N 1
ATOM 926 C CA . THR A 1 119 ? 17.099 27.906 46.912 1.00 54.38 119 THR A CA 1
ATOM 927 C C . THR A 1 119 ? 17.352 26.427 46.653 1.00 48.78 119 THR A C 1
ATOM 928 O O . THR A 1 119 ? 16.846 25.571 47.368 1.00 50.31 119 THR A O 1
ATOM 932 N N . GLU A 1 120 ? 18.137 26.135 45.625 1.00 48.92 120 GLU A N 1
ATOM 933 C CA . GLU A 1 120 ? 18.376 24.760 45.199 1.00 51.62 120 GLU A CA 1
ATOM 934 C C . GLU A 1 120 ? 18.868 23.877 46.345 1.00 50.44 120 GLU A C 1
ATOM 935 O O . GLU A 1 120 ? 18.560 22.687 46.403 1.00 55.62 120 GLU A O 1
ATOM 941 N N . ALA A 1 121 ? 19.625 24.457 47.267 1.00 41.43 121 ALA A N 1
ATOM 942 C CA . ALA A 1 121 ? 20.185 23.669 48.360 1.00 40.99 121 ALA A CA 1
ATOM 943 C C . ALA A 1 121 ? 19.202 23.354 49.482 1.00 41.25 121 ALA A C 1
ATOM 944 O O . ALA A 1 121 ? 19.543 22.608 50.402 1.00 41.10 121 ALA A O 1
ATOM 946 N N . VAL A 1 122 ? 18.002 23.932 49.436 1.00 42.70 122 VAL A N 1
ATOM 947 C CA . VAL A 1 122 ? 17.070 23.797 50.562 1.00 42.25 122 VAL A CA 1
ATOM 948 C C . VAL A 1 122 ? 16.599 22.357 50.710 1.00 43.01 122 VAL A C 1
ATOM 949 O O . VAL A 1 122 ? 16.717 21.763 51.776 1.00 41.96 122 VAL A O 1
ATOM 953 N N . GLU A 1 123 ? 16.072 21.787 49.637 1.00 45.74 123 GLU A N 1
ATOM 954 C CA . GLU A 1 123 ? 15.628 20.402 49.701 1.00 48.44 123 GLU A CA 1
ATOM 955 C C . GLU A 1 123 ? 16.796 19.502 50.102 1.00 46.20 123 GLU A C 1
ATOM 956 O O . GLU A 1 123 ? 16.642 18.603 50.930 1.00 44.67 123 GLU A O 1
ATOM 962 N N . TYR A 1 124 ? 17.964 19.752 49.515 1.00 45.24 124 TYR A N 1
ATOM 963 C CA . TYR A 1 124 ? 19.133 18.904 49.752 1.00 46.59 124 TYR A CA 1
ATOM 964 C C . TYR A 1 124 ? 19.559 18.872 51.230 1.00 45.19 124 TYR A C 1
ATOM 965 O O . TYR A 1 124 ? 19.826 17.800 51.786 1.00 48.08 124 TYR A O 1
ATOM 982 N N . ASN A 1 126 ? 17.646 19.767 53.889 1.00 43.16 126 ASN A N 1
ATOM 983 C CA . ASN A 1 126 ? 16.560 19.118 54.621 1.00 42.34 126 ASN A CA 1
ATOM 984 C C . ASN A 1 126 ? 16.767 17.607 54.637 1.00 42.98 126 ASN A C 1
ATOM 985 O O . ASN A 1 126 ? 16.588 16.954 55.658 1.00 43.01 126 ASN A O 1
ATOM 990 N N . THR A 1 127 ? 17.152 17.057 53.490 1.00 47.59 127 THR A N 1
ATOM 991 C CA . THR A 1 127 ? 17.368 15.624 53.374 1.00 47.20 127 THR A CA 1
ATOM 992 C C . THR A 1 127 ? 18.543 15.166 54.223 1.00 46.28 127 THR A C 1
ATOM 993 O O . THR A 1 127 ? 18.448 14.170 54.937 1.00 45.03 127 THR A O 1
ATOM 997 N N . VAL A 1 128 ? 19.651 15.894 54.140 1.00 44.41 128 VAL A N 1
ATOM 998 C CA . VAL A 1 128 ? 20.819 15.606 54.966 1.00 37.88 128 VAL A CA 1
ATOM 999 C C . VAL A 1 128 ? 20.497 15.669 56.463 1.00 39.64 128 VAL A C 1
ATOM 1000 O O . VAL A 1 128 ? 20.704 14.697 57.195 1.00 39.53 128 VAL A O 1
ATOM 1004 N N . TYR A 1 129 ? 19.983 16.805 56.926 1.00 36.29 129 TYR A N 1
ATOM 1005 C CA . TYR A 1 129 ? 19.674 16.936 58.349 1.00 40.27 129 TYR A CA 1
ATOM 1006 C C . TYR A 1 129 ? 18.664 15.913 58.862 1.00 40.69 129 TYR A C 1
ATOM 1007 O O . TYR A 1 129 ? 18.798 15.423 59.968 1.00 44.46 129 TYR A O 1
ATOM 1016 N N . ARG A 1 130 ? 17.664 15.575 58.058 1.00 39.35 130 ARG A N 1
ATOM 1017 C CA . ARG A 1 130 ? 16.668 14.607 58.505 1.00 39.04 130 ARG A CA 1
ATOM 1018 C C . ARG A 1 130 ? 17.300 13.228 58.678 1.00 38.57 130 ARG A C 1
ATOM 1019 O O . ARG A 1 130 ? 16.960 12.492 59.597 1.00 36.31 130 ARG A O 1
ATOM 1027 N N . SER A 1 131 ? 18.246 12.898 57.807 1.00 38.25 131 SER A N 1
ATOM 1028 C CA . SER A 1 131 ? 18.958 11.627 57.912 1.00 42.03 131 SER A CA 1
ATOM 1029 C C . SER A 1 131 ? 19.852 11.572 59.143 1.00 43.38 131 SER A C 1
ATOM 1030 O O . SER A 1 131 ? 19.865 10.577 59.859 1.00 47.03 131 SER A O 1
ATOM 1033 N N . LEU A 1 132 ? 20.607 12.640 59.386 1.00 42.64 132 LEU A N 1
ATOM 1034 C CA . LEU A 1 132 ? 21.477 12.701 60.557 1.00 42.29 132 LEU A CA 1
ATOM 1035 C C . LEU A 1 132 ? 20.662 12.580 61.849 1.00 42.95 132 LEU A C 1
ATOM 1036 O O . LEU A 1 132 ? 21.005 11.810 62.748 1.00 39.71 132 LEU A O 1
ATOM 1041 N N . LEU A 1 133 ? 19.574 13.337 61.934 1.00 42.50 133 LEU A N 1
ATOM 1042 C CA . LEU A 1 133 ? 18.715 13.283 63.111 1.00 44.00 133 LEU A CA 1
ATOM 1043 C C . LEU A 1 133 ? 18.066 11.907 63.270 1.00 44.87 133 LEU A C 1
ATOM 1044 O O . LEU A 1 133 ? 17.938 11.400 64.384 1.00 45.30 133 LEU A O 1
ATOM 1049 N N . ALA A 1 134 ? 17.657 11.309 62.156 1.00 45.24 134 ALA A N 1
ATOM 1050 C CA . ALA A 1 134 ? 17.038 9.982 62.177 1.00 47.40 134 ALA A CA 1
ATOM 1051 C C . ALA A 1 134 ? 17.975 8.915 62.746 1.00 49.08 134 ALA A C 1
ATOM 1052 O O . ALA A 1 134 ? 17.536 8.020 63.470 1.00 49.39 134 ALA A O 1
ATOM 1054 N N . ASP A 1 135 ? 19.264 9.006 62.418 1.00 47.21 135 ASP A N 1
ATOM 1055 C CA . ASP A 1 135 ? 20.266 8.139 63.044 1.00 44.51 135 ASP A CA 1
ATOM 1056 C C . ASP A 1 135 ? 20.306 8.347 64.559 1.00 44.40 135 ASP A C 1
ATOM 1057 O O . ASP A 1 135 ? 20.364 7.396 65.341 1.00 43.87 135 ASP A O 1
ATOM 1062 N N . LEU A 1 136 ? 20.281 9.607 64.973 1.00 42.13 136 LEU A N 1
ATOM 1063 C CA . LEU A 1 136 ? 20.384 9.937 66.391 1.00 42.77 136 LEU A CA 1
ATOM 1064 C C . LEU A 1 136 ? 19.202 9.349 67.153 1.00 46.61 136 LEU A C 1
ATOM 1065 O O . LEU A 1 136 ? 19.366 8.757 68.218 1.00 51.20 136 LEU A O 1
ATOM 1070 N N . ALA A 1 137 ? 18.011 9.494 66.586 1.00 47.90 137 ALA A N 1
ATOM 1071 C CA . ALA A 1 137 ? 16.804 8.933 67.180 1.00 49.94 137 ALA A CA 1
ATOM 1072 C C . ALA A 1 137 ?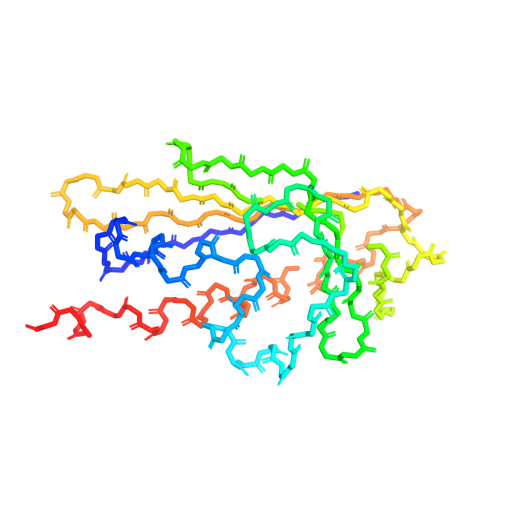 16.843 7.410 67.200 1.00 51.20 137 ALA A C 1
ATOM 1073 O O . ALA A 1 137 ? 16.488 6.787 68.197 1.00 53.33 137 ALA A O 1
ATOM 1075 N N . ALA A 1 138 ? 17.272 6.805 66.098 1.00 48.99 138 ALA A N 1
ATOM 1076 C CA . ALA A 1 138 ? 17.289 5.352 66.016 1.00 51.27 138 ALA A CA 1
ATOM 1077 C C . ALA A 1 138 ? 18.203 4.764 67.082 1.00 55.03 138 ALA A C 1
ATOM 1078 O O . ALA A 1 138 ? 17.960 3.667 67.582 1.00 54.70 138 ALA A O 1
ATOM 1080 N N . GLU A 1 139 ? 19.250 5.499 67.437 1.00 54.10 139 GLU A N 1
ATOM 1081 C CA . GLU A 1 139 ? 20.175 5.026 68.459 1.00 59.32 139 GLU A CA 1
ATOM 1082 C C . GLU A 1 139 ? 19.564 5.084 69.866 1.00 62.42 139 GLU A C 1
ATOM 1083 O O . GLU A 1 139 ? 19.876 4.262 70.724 1.00 63.16 139 GLU A O 1
ATOM 1089 N N . PHE A 1 140 ? 18.685 6.053 70.092 1.00 63.89 140 PHE A N 1
ATOM 1090 C CA . PHE A 1 140 ? 18.056 6.218 71.397 1.00 71.33 140 PHE A CA 1
ATOM 1091 C C . PHE A 1 140 ? 16.548 6.000 71.315 1.00 82.26 140 PHE A C 1
ATOM 1092 O O . PHE A 1 140 ? 15.771 6.963 71.311 1.00 82.51 140 PHE A O 1
ATOM 1100 N N . THR A 1 141 ? 16.134 4.739 71.255 1.00 87.68 141 THR A N 1
ATOM 1101 C CA . THR A 1 141 ? 14.719 4.424 71.105 1.00 95.68 141 THR A CA 1
ATOM 1102 C C . THR A 1 141 ? 14.004 4.337 72.454 1.00 104.07 141 THR A C 1
ATOM 1103 O O . THR A 1 141 ? 14.640 4.177 73.499 1.00 105.26 141 THR A O 1
ATOM 1107 N N . SER A 1 142 ? 12.680 4.454 72.422 1.00 109.54 142 SER A N 1
ATOM 1108 C CA . SER A 1 142 ? 11.862 4.331 73.623 1.00 115.32 142 SER A CA 1
ATOM 1109 C C . SER A 1 142 ? 12.039 2.962 74.277 1.00 118.53 142 SER A C 1
ATOM 1110 O O . SER A 1 142 ? 11.609 2.742 75.410 1.00 120.34 142 SER A O 1
ATOM 1113 N N . GLU A 1 143 ? 12.676 2.047 73.553 1.00 119.44 143 GLU A N 1
ATOM 1114 C CA . GLU A 1 143 ? 12.937 0.701 74.052 1.00 121.42 143 GLU A CA 1
ATOM 1115 C C . GLU A 1 143 ? 14.435 0.451 74.227 1.00 119.25 143 GLU A C 1
ATOM 1116 O O . GLU A 1 143 ? 14.843 -0.398 75.020 1.00 120.58 143 GLU A O 1
ATOM 1122 N N . SER A 1 144 ? 15.249 1.195 73.483 1.00 115.08 144 SER A N 1
ATOM 1123 C CA . SER A 1 144 ? 16.697 1.145 73.644 1.00 111.19 144 SER A CA 1
ATOM 1124 C C . SER A 1 144 ? 17.082 1.733 75.000 1.00 109.94 144 SER A C 1
ATOM 1125 O O . SER A 1 144 ? 18.224 1.605 75.448 1.00 108.37 144 SER A O 1
ATOM 1128 N N . ARG A 1 145 ? 16.118 2.387 75.642 1.00 110.37 145 ARG A N 1
ATOM 1129 C CA . ARG A 1 145 ? 16.278 2.867 77.010 1.00 110.59 145 ARG A CA 1
ATOM 1130 C C . ARG A 1 145 ? 15.704 1.836 77.991 1.00 115.41 145 ARG A C 1
ATOM 1131 O O . ARG A 1 145 ? 14.784 2.127 78.757 1.00 117.60 145 ARG A O 1
ATOM 1139 N N . ARG A 1 146 ? 16.238 0.618 77.953 1.00 117.10 146 ARG A N 1
ATOM 1140 C CA . ARG A 1 146 ? 15.799 -0.423 78.879 1.00 120.04 146 ARG A CA 1
ATOM 1141 C C . ARG A 1 146 ? 16.912 -0.851 79.834 1.00 120.31 146 ARG A C 1
ATOM 1142 O O . ARG A 1 146 ? 16.676 -1.019 81.036 1.00 120.30 146 ARG A O 1
#

Foldseek 3Di:
DKDKDKDWAAAAPVVLLVQPVFQQDLVLQVPPFVDKAWDDDDGRQGQQTWIQTPNWDIWGWHDHDPPQSKTTAAAHDPPPGPVFWDDKDKMWGWDFPPVNRIIMIMIMIDTDGPDCVCHVCCVVVVSSVVSSRVCRDNVVVD

Radius of gyration: 15.07 Å; Cα contacts (8 Å, |Δi|>4): 295; chains: 1; bounding box: 36×34×38 Å

Sequence (142 aa):
PKVYNSIVVDAPVERVWSRIRNFHDFSWAPSLIKSCKKVGGGGGYSSVGARRLLNGEFLDTLIAYSEIERRIYSDEGPSPVSSGEIYNYVGNLHLLPVTIDDTTFVEWSGSWESASTEAVEYNTVYRSLLADLAAEFTSESRR

InterPro domains:
  IPR019587 Polyketide cyclase/dehydrase [PF10604] (1-140)
  IPR023393 START-like domain superfamily [G3DSA:3.30.530.20] (1-152)

Organism: Nitrosospira multiformis (strain ATCC 25196 / NCIMB 11849 / C 71) (NCBI:txid323848)

Nearest PDB structures (foldseek):
  3p51-assembly1_A  TM=1.007E+00  e=3.490E-27  Nitrosospira multiformis ATCC 25196
  6sta-assembly2_B  TM=7.508E-01  e=3.078E-06  Fragaria x ananassa
  6stb-assembly2_B  TM=7.884E-01  e=7.817E-06  Fragaria x ananassa
  6sta-assembly1_A  TM=7.552E-01  e=8.783E-06  Fragaria x ananassa
  4c94-assembly4_D  TM=7.044E-01  e=6.745E-05  Fragaria x ananassa

Secondary structure (DSSP, 8-state):
-EEEEEEEESS-HHHHHHHH--TT--TT-TTT---EEEESS--TT-TT-EEEETTTEEEE----BTTTTB----B-STTSSTTTEEEEEEEEEEEEETTTTEEEEEEEEEEEES-SHHHH--HHHHHHHHHHHHHS-TTT--